Protein AF-A0A961JR76-F1 (afdb_monomer_lite)

Radius of gyration: 22.98 Å; chains: 1; bounding box: 33×47×97 Å

Structure (mmCIF, N/CA/C/O backbone):
data_AF-A0A961JR76-F1
#
_entry.id   AF-A0A961JR76-F1
#
loop_
_atom_site.group_PDB
_atom_site.id
_atom_site.type_symbol
_atom_site.label_atom_id
_atom_site.label_alt_id
_atom_site.label_comp_id
_atom_site.label_asym_id
_atom_site.label_entity_id
_atom_site.label_seq_id
_atom_site.pdbx_PDB_ins_code
_atom_site.Cartn_x
_atom_site.Cartn_y
_atom_site.Cartn_z
_atom_site.occupancy
_atom_site.B_iso_or_equiv
_atom_site.auth_seq_id
_atom_site.auth_comp_id
_atom_site.auth_asym_id
_atom_site.auth_atom_id
_atom_site.pdbx_PDB_model_num
ATOM 1 N N . MET A 1 1 ? -4.755 -27.475 1.177 1.00 35.34 1 MET A N 1
ATOM 2 C CA . MET A 1 1 ? -4.898 -26.817 -0.139 1.00 35.34 1 MET A CA 1
ATOM 3 C C . MET A 1 1 ? -3.750 -25.832 -0.256 1.00 35.34 1 MET A C 1
ATOM 5 O O . MET A 1 1 ? -3.715 -24.901 0.533 1.00 35.34 1 MET A O 1
ATOM 9 N N . ARG A 1 2 ? -2.752 -26.101 -1.106 1.00 37.66 2 ARG A N 1
ATOM 10 C CA . ARG A 1 2 ? -1.705 -25.114 -1.412 1.00 37.66 2 ARG A CA 1
ATOM 11 C C . ARG A 1 2 ? -2.306 -24.143 -2.417 1.00 37.66 2 ARG A C 1
ATOM 13 O O . ARG A 1 2 ? -2.693 -24.580 -3.498 1.00 37.66 2 ARG A O 1
ATOM 20 N N . ASP A 1 3 ? -2.444 -22.884 -2.028 1.00 44.59 3 ASP A N 1
ATOM 21 C CA . ASP A 1 3 ? -2.838 -21.823 -2.944 1.00 44.59 3 ASP A CA 1
ATOM 22 C C . ASP A 1 3 ? -1.682 -21.603 -3.928 1.00 44.59 3 ASP A C 1
ATOM 24 O O . ASP A 1 3 ? -0.657 -21.011 -3.598 1.00 44.59 3 ASP A O 1
ATOM 28 N N . THR A 1 4 ? -1.802 -22.187 -5.120 1.00 48.06 4 THR A N 1
ATOM 29 C CA . THR A 1 4 ? -0.749 -22.197 -6.152 1.00 48.06 4 THR A CA 1
ATOM 30 C C . THR A 1 4 ? -0.455 -20.789 -6.688 1.00 48.06 4 THR A C 1
ATOM 32 O O . THR A 1 4 ? 0.519 -20.597 -7.412 1.00 48.06 4 THR A O 1
ATOM 35 N N . SER A 1 5 ? -1.269 -19.788 -6.329 1.00 53.59 5 SER A N 1
ATOM 36 C CA . SER A 1 5 ? -1.023 -18.390 -6.677 1.00 53.59 5 SER A CA 1
ATOM 37 C C . SER A 1 5 ? 0.105 -17.766 -5.850 1.00 53.59 5 SER A C 1
ATOM 39 O O . SER A 1 5 ? 0.696 -16.788 -6.300 1.00 53.59 5 SER A O 1
ATOM 41 N N . LEU A 1 6 ? 0.430 -18.322 -4.675 1.00 56.50 6 LEU A N 1
ATOM 42 C CA . LEU A 1 6 ? 1.489 -17.811 -3.795 1.00 56.50 6 LEU A CA 1
ATOM 43 C C . LEU A 1 6 ? 2.887 -18.341 -4.148 1.00 56.50 6 LEU A C 1
ATOM 45 O O . LEU A 1 6 ? 3.869 -17.673 -3.847 1.00 56.50 6 LEU A O 1
ATOM 49 N N . ASP A 1 7 ? 2.989 -19.486 -4.835 1.00 57.91 7 ASP A N 1
ATOM 50 C CA . ASP A 1 7 ? 4.273 -20.079 -5.259 1.00 57.91 7 ASP A CA 1
ATOM 51 C C . ASP A 1 7 ? 4.990 -19.257 -6.356 1.00 57.91 7 ASP A C 1
ATOM 53 O O . ASP A 1 7 ? 6.150 -19.516 -6.670 1.00 57.91 7 ASP A O 1
ATOM 57 N N . ARG A 1 8 ? 4.308 -18.274 -6.962 1.00 74.12 8 ARG A N 1
ATOM 58 C CA . ARG A 1 8 ? 4.873 -17.375 -7.985 1.00 74.12 8 ARG A CA 1
ATOM 59 C C . ARG A 1 8 ? 5.488 -16.093 -7.434 1.00 74.12 8 ARG A C 1
ATOM 61 O O . ARG A 1 8 ? 6.192 -15.419 -8.179 1.00 74.12 8 ARG A O 1
ATOM 68 N N . LEU A 1 9 ? 5.202 -15.752 -6.182 1.00 83.25 9 LEU A N 1
ATOM 69 C CA . LEU A 1 9 ? 5.715 -14.533 -5.570 1.00 83.25 9 LEU A CA 1
ATOM 70 C C . LEU A 1 9 ? 7.202 -14.695 -5.259 1.00 83.25 9 LEU A C 1
ATOM 72 O O . LEU A 1 9 ? 7.618 -15.728 -4.733 1.00 83.25 9 LEU A O 1
ATOM 76 N N . SER A 1 10 ? 7.986 -13.656 -5.540 1.00 86.31 10 SER A N 1
ATOM 77 C CA . SER A 1 10 ? 9.411 -13.615 -5.201 1.00 86.31 10 SER A CA 1
ATOM 78 C C . SER A 1 10 ? 9.662 -13.790 -3.697 1.00 86.31 10 SER A C 1
ATOM 80 O O . SER A 1 10 ? 10.632 -14.445 -3.318 1.00 86.31 10 SER A O 1
ATOM 82 N N . ASP A 1 11 ? 8.785 -13.253 -2.838 1.00 87.94 11 ASP A N 1
ATOM 83 C CA . ASP A 1 11 ? 8.819 -13.474 -1.387 1.00 87.94 11 ASP A CA 1
ATOM 84 C C . ASP A 1 11 ? 7.410 -13.730 -0.802 1.00 87.94 11 ASP A C 1
ATOM 86 O O . ASP A 1 11 ? 6.690 -12.803 -0.407 1.00 87.94 11 ASP A O 1
ATOM 90 N N . PRO A 1 12 ? 6.995 -15.005 -0.695 1.00 86.94 12 PRO A N 1
ATOM 91 C CA . PRO A 1 12 ? 5.692 -15.364 -0.140 1.00 86.94 12 PRO A CA 1
ATOM 92 C C . PRO A 1 12 ? 5.537 -15.032 1.355 1.00 86.94 12 PRO A C 1
ATOM 94 O O . PRO A 1 12 ? 4.413 -14.821 1.819 1.00 86.94 12 PRO A O 1
ATOM 97 N N . PHE A 1 13 ? 6.631 -14.978 2.125 1.00 87.69 13 PHE A N 1
ATOM 98 C CA . PHE A 1 13 ? 6.584 -14.683 3.563 1.00 87.69 13 PHE A CA 1
ATOM 99 C C . PHE A 1 13 ? 6.353 -13.195 3.814 1.00 87.69 13 PHE A C 1
ATOM 101 O O . PHE A 1 13 ? 5.533 -12.834 4.664 1.00 87.69 13 PHE A O 1
ATOM 108 N N . LEU A 1 14 ? 7.017 -12.335 3.040 1.00 88.38 14 LEU A N 1
ATOM 109 C CA . LEU A 1 14 ? 6.753 -10.898 3.026 1.00 88.38 14 LEU A CA 1
ATOM 110 C C . LEU A 1 14 ? 5.291 -10.617 2.665 1.00 88.38 14 LEU A C 1
ATOM 112 O O . LEU A 1 14 ? 4.622 -9.841 3.350 1.00 88.38 14 LEU A O 1
ATOM 116 N N . TRP A 1 15 ? 4.762 -11.286 1.638 1.00 90.31 15 TRP A N 1
ATOM 117 C CA . TRP A 1 15 ? 3.357 -11.139 1.264 1.00 90.31 15 TRP A CA 1
ATOM 118 C C . TRP A 1 15 ? 2.398 -11.575 2.378 1.00 90.31 15 TRP A C 1
ATOM 120 O O . TRP A 1 15 ? 1.466 -10.840 2.705 1.00 90.31 15 TRP A O 1
ATOM 130 N N . ALA A 1 16 ? 2.645 -12.726 3.011 1.00 87.94 16 ALA A N 1
ATOM 131 C CA . ALA A 1 16 ? 1.823 -13.213 4.119 1.00 87.94 16 ALA A CA 1
ATOM 132 C C . ALA A 1 16 ? 1.810 -12.238 5.309 1.00 87.94 16 ALA A C 1
ATOM 134 O O . ALA A 1 16 ? 0.755 -11.990 5.894 1.00 87.94 16 ALA A O 1
ATOM 135 N N . ARG A 1 17 ? 2.957 -11.632 5.635 1.00 89.19 17 ARG A N 1
ATOM 136 C CA . ARG A 1 17 ? 3.054 -10.590 6.668 1.00 89.19 17 ARG A CA 1
ATOM 137 C C . ARG A 1 17 ? 2.243 -9.355 6.318 1.00 89.19 17 ARG A C 1
ATOM 139 O O . ARG A 1 17 ? 1.501 -8.875 7.164 1.00 89.19 17 ARG A O 1
ATOM 146 N N . ILE A 1 18 ? 2.358 -8.857 5.087 1.00 89.19 18 ILE A N 1
ATOM 147 C CA . ILE A 1 18 ? 1.608 -7.679 4.629 1.00 89.19 18 ILE A CA 1
ATOM 148 C C . ILE A 1 18 ? 0.099 -7.952 4.644 1.00 89.19 18 ILE A C 1
ATOM 150 O O . ILE A 1 18 ? -0.677 -7.073 5.009 1.00 89.19 18 ILE A O 1
ATOM 154 N N . GLN A 1 19 ? -0.327 -9.167 4.291 1.00 88.44 19 GLN A N 1
ATOM 155 C CA . GLN A 1 19 ? -1.734 -9.569 4.358 1.00 88.44 19 GLN A CA 1
ATOM 156 C C . GLN A 1 19 ? -2.262 -9.663 5.792 1.00 88.44 19 GLN A C 1
ATOM 158 O O . GLN A 1 19 ? -3.398 -9.271 6.044 1.00 88.44 19 GLN A O 1
ATOM 163 N N . GLY A 1 20 ? -1.448 -10.164 6.723 1.00 85.50 20 GLY A N 1
ATOM 164 C CA . GLY A 1 20 ? -1.793 -10.243 8.145 1.00 85.50 20 GLY A CA 1
ATOM 165 C C . GLY A 1 20 ? -1.579 -8.942 8.921 1.00 85.50 20 GLY A C 1
ATOM 166 O O . GLY A 1 20 ? -1.930 -8.875 10.098 1.00 85.50 20 GLY A O 1
ATOM 167 N N . ALA A 1 21 ? -0.987 -7.922 8.299 1.00 86.19 21 ALA A N 1
ATOM 168 C CA . ALA A 1 21 ? -0.683 -6.671 8.963 1.00 86.19 21 ALA A CA 1
ATOM 169 C C . ALA A 1 21 ? -1.958 -5.880 9.249 1.00 86.19 21 ALA A C 1
ATOM 171 O O . ALA A 1 21 ? -2.788 -5.639 8.368 1.00 86.19 21 ALA A O 1
ATOM 172 N N . MET A 1 22 ? -2.078 -5.429 10.495 1.00 82.75 22 MET A N 1
ATOM 173 C CA . MET A 1 22 ? -3.162 -4.550 10.895 1.00 82.75 22 MET A CA 1
ATOM 174 C C . MET A 1 22 ? -2.904 -3.155 10.327 1.00 82.75 22 MET A C 1
ATOM 176 O O . MET A 1 22 ? -1.935 -2.493 10.695 1.00 82.75 22 MET A O 1
ATOM 180 N N . LEU A 1 23 ? -3.764 -2.733 9.402 1.00 87.00 23 LEU A N 1
ATOM 181 C CA . LEU A 1 23 ? -3.790 -1.357 8.921 1.00 87.00 23 LEU A CA 1
ATOM 182 C C . LEU A 1 23 ? -4.505 -0.456 9.941 1.00 87.00 23 LEU A C 1
ATOM 184 O O . LEU A 1 23 ? -5.279 -0.968 10.757 1.00 87.00 23 LEU A O 1
ATOM 188 N N . PRO A 1 24 ? -4.259 0.866 9.914 1.00 86.00 24 PRO A N 1
ATOM 189 C CA . PRO A 1 24 ? -4.820 1.782 10.897 1.00 86.00 24 PRO A CA 1
ATOM 190 C C . PRO A 1 24 ? -6.346 1.703 10.985 1.00 86.00 24 PRO A C 1
ATOM 192 O O . PRO A 1 24 ? -7.052 1.741 9.976 1.00 86.00 24 PRO A O 1
ATOM 195 N N . ILE A 1 25 ? -6.847 1.636 12.214 1.00 86.75 25 ILE A N 1
ATOM 196 C CA . ILE A 1 25 ? -8.267 1.743 12.554 1.00 86.75 25 ILE A CA 1
ATOM 197 C C . ILE A 1 25 ? -8.456 3.123 13.179 1.00 86.75 25 ILE A C 1
ATOM 199 O O . ILE A 1 25 ? -7.633 3.539 13.995 1.00 86.75 25 ILE A O 1
ATOM 203 N N . ASP A 1 26 ? -9.504 3.843 12.788 1.00 85.38 26 ASP A N 1
ATOM 204 C CA . ASP A 1 26 ? -9.767 5.159 13.367 1.00 85.38 26 ASP A CA 1
ATOM 205 C C . ASP A 1 26 ? -10.372 5.069 14.775 1.00 85.38 26 ASP A C 1
ATOM 207 O O . ASP A 1 26 ? -10.766 4.004 15.254 1.00 85.38 26 ASP A O 1
ATOM 211 N N . GLU A 1 27 ? -10.501 6.218 15.437 1.00 80.19 27 GLU A N 1
ATOM 212 C CA . GLU A 1 27 ? -11.071 6.316 16.788 1.00 80.19 27 GLU A CA 1
ATOM 213 C C . GLU A 1 27 ? -12.523 5.809 16.876 1.00 80.19 27 GLU A C 1
ATOM 215 O O . GLU A 1 27 ? -13.004 5.466 17.954 1.00 80.19 27 GLU A O 1
ATOM 220 N N . SER A 1 28 ? -13.227 5.740 15.742 1.00 84.06 28 SER A N 1
ATOM 221 C CA . SER A 1 28 ? -14.598 5.230 15.635 1.00 84.06 28 SER A CA 1
ATOM 222 C C . SER A 1 28 ? -14.660 3.726 15.332 1.00 84.06 28 SER A C 1
ATOM 224 O O . SER A 1 28 ? -15.754 3.180 15.179 1.00 84.06 28 SER A O 1
ATOM 226 N N . GLY A 1 29 ? -13.517 3.041 15.223 1.00 86.38 29 GLY A N 1
ATOM 227 C CA . GLY A 1 29 ? -13.440 1.617 14.902 1.00 86.38 29 GLY A CA 1
ATOM 228 C C . GLY A 1 29 ? -13.628 1.290 13.416 1.00 86.38 29 GLY A C 1
ATOM 229 O O . GLY A 1 29 ? -13.870 0.131 13.073 1.00 86.38 29 GLY A O 1
ATOM 230 N N . ARG A 1 30 ? -13.559 2.275 12.512 1.00 86.75 30 ARG A N 1
ATOM 231 C CA . ARG A 1 30 ? -13.705 2.053 11.066 1.00 86.75 30 ARG A CA 1
ATOM 232 C C . ARG A 1 30 ? -12.436 1.433 10.490 1.00 86.75 30 ARG A C 1
ATOM 234 O O . ARG A 1 30 ? -11.327 1.881 10.774 1.00 86.75 30 ARG A O 1
ATOM 241 N N . SER A 1 31 ? -12.610 0.435 9.624 1.00 90.81 31 SER A N 1
ATOM 242 C CA . SER A 1 31 ? -11.508 -0.187 8.886 1.00 90.81 31 SER A CA 1
ATOM 243 C C . SER A 1 31 ? -10.781 0.816 7.991 1.00 90.81 31 SER A C 1
ATOM 245 O O . SER A 1 31 ? -11.335 1.855 7.615 1.00 90.81 31 SER A O 1
ATOM 247 N N . PHE A 1 32 ? -9.548 0.479 7.616 1.00 90.38 32 PHE A N 1
ATOM 248 C CA . PHE A 1 32 ? -8.745 1.304 6.724 1.00 90.38 32 PHE A CA 1
ATOM 249 C C . PHE A 1 32 ? -9.428 1.513 5.363 1.00 90.38 32 PHE A C 1
ATOM 251 O O . PHE A 1 32 ? -9.561 2.657 4.943 1.00 90.38 32 PHE A O 1
ATOM 258 N N . ALA A 1 33 ? -9.980 0.468 4.728 1.00 91.06 33 ALA A N 1
ATOM 259 C CA . ALA A 1 33 ? -10.809 0.600 3.523 1.00 91.06 33 ALA A CA 1
ATOM 260 C C . ALA A 1 33 ? -11.937 1.628 3.685 1.00 91.06 33 ALA A C 1
ATOM 262 O O . ALA A 1 33 ? -12.128 2.487 2.828 1.00 91.06 33 ALA A O 1
ATOM 263 N N . ARG A 1 34 ? -12.666 1.607 4.806 1.00 90.50 34 ARG A N 1
ATOM 264 C CA . ARG A 1 34 ? -13.753 2.566 5.024 1.00 90.50 34 ARG A CA 1
ATOM 265 C C . ARG A 1 34 ? -13.235 3.995 5.179 1.00 90.50 34 ARG A C 1
ATOM 267 O O . ARG A 1 34 ? -13.861 4.918 4.668 1.00 90.50 34 ARG A O 1
ATOM 274 N N . GLN A 1 35 ? -12.103 4.180 5.853 1.00 92.38 35 GLN A N 1
ATOM 275 C CA . GLN A 1 35 ? -11.441 5.484 5.931 1.00 92.38 35 GLN A CA 1
ATOM 276 C C . GLN A 1 35 ? -10.981 5.956 4.542 1.00 92.38 35 GLN A C 1
ATOM 278 O O . GLN A 1 35 ? -11.199 7.112 4.187 1.00 92.38 35 GLN A O 1
ATOM 283 N N . LEU A 1 36 ? -10.422 5.059 3.720 1.00 92.06 36 LEU A N 1
ATOM 284 C CA . LEU A 1 36 ? -10.026 5.369 2.346 1.00 92.06 36 LEU A CA 1
ATOM 285 C C . LEU A 1 36 ? -11.213 5.787 1.482 1.00 92.06 36 LEU A C 1
ATOM 287 O O . LEU A 1 36 ? -11.071 6.729 0.708 1.00 92.06 36 LEU A O 1
ATOM 291 N N . GLY A 1 37 ? -12.372 5.139 1.616 1.00 90.38 37 GLY A N 1
ATOM 292 C CA . GLY A 1 37 ? -13.587 5.524 0.891 1.00 90.38 37 GLY A CA 1
ATOM 293 C C . GLY A 1 37 ? -13.981 6.981 1.148 1.00 90.38 37 GLY A C 1
ATOM 294 O O . GLY A 1 37 ? -14.244 7.720 0.207 1.00 90.38 37 GLY A O 1
ATOM 295 N N . GLU A 1 38 ? -13.908 7.433 2.402 1.00 89.50 38 GLU A N 1
ATOM 296 C CA . GLU A 1 38 ? -14.193 8.828 2.777 1.00 89.50 38 GLU A CA 1
ATOM 297 C C . GLU A 1 38 ? -13.148 9.807 2.222 1.00 89.50 38 GLU A C 1
ATOM 299 O O . GLU A 1 38 ? -13.494 10.872 1.716 1.00 89.50 38 GLU A O 1
ATOM 304 N N . VAL A 1 39 ? -11.862 9.446 2.292 1.00 88.31 39 VAL A N 1
ATOM 305 C CA . VAL A 1 39 ? -10.755 10.307 1.834 1.00 88.31 39 VAL A CA 1
ATOM 306 C C . VAL A 1 39 ? -10.729 10.436 0.310 1.00 88.31 39 VAL A C 1
ATOM 308 O O . VAL A 1 39 ? -10.434 11.505 -0.217 1.00 88.31 39 VAL A O 1
ATOM 311 N N . THR A 1 40 ? -11.030 9.351 -0.399 1.00 87.56 40 THR A N 1
ATOM 312 C CA . THR A 1 40 ? -10.941 9.276 -1.865 1.00 87.56 40 THR A CA 1
ATOM 313 C C . THR A 1 40 ? -12.275 9.544 -2.566 1.00 87.56 40 THR A C 1
ATOM 315 O O . THR A 1 40 ? -12.290 9.777 -3.775 1.00 87.56 40 THR A O 1
ATOM 318 N N . GLY A 1 41 ? -13.393 9.510 -1.834 1.00 89.50 41 GLY A N 1
ATOM 319 C CA . GLY A 1 41 ? -14.747 9.576 -2.388 1.00 89.50 41 GLY A CA 1
ATOM 320 C C . GLY A 1 41 ? -15.193 8.298 -3.110 1.00 89.50 41 GLY A C 1
ATOM 321 O O . GLY A 1 41 ? -16.151 8.343 -3.882 1.00 89.50 41 GLY A O 1
ATOM 322 N N . LEU A 1 42 ? -14.492 7.177 -2.910 1.00 90.69 42 LEU A N 1
ATOM 323 C CA . LEU A 1 42 ? -14.813 5.891 -3.530 1.00 90.69 42 LEU A CA 1
ATOM 324 C C . LEU A 1 42 ? -15.985 5.189 -2.834 1.00 90.69 42 LEU A C 1
ATOM 326 O O . LEU A 1 42 ? -16.205 5.334 -1.629 1.00 90.69 42 LEU A O 1
ATOM 330 N N . ALA A 1 43 ? -16.710 4.373 -3.602 1.00 92.31 43 ALA A N 1
ATOM 331 C CA . ALA A 1 43 ? -17.708 3.468 -3.049 1.00 92.31 43 ALA A CA 1
ATOM 332 C C . ALA A 1 43 ? -17.044 2.426 -2.123 1.00 92.31 43 ALA A C 1
ATOM 334 O O . ALA A 1 43 ? -15.865 2.116 -2.306 1.00 92.31 43 ALA A O 1
ATOM 335 N N . PRO A 1 44 ? -17.778 1.844 -1.155 1.00 89.94 44 PRO A N 1
ATOM 336 C CA . PRO A 1 44 ? -17.212 0.877 -0.212 1.00 89.94 44 PRO A CA 1
ATOM 337 C C . PRO A 1 44 ? -16.471 -0.290 -0.883 1.00 89.94 44 PRO A C 1
ATOM 339 O O . PRO A 1 44 ? -15.342 -0.584 -0.501 1.00 89.94 44 PRO A O 1
ATOM 342 N N . ASP A 1 45 ? -17.051 -0.881 -1.932 1.00 91.69 45 ASP A N 1
ATOM 343 C CA . ASP A 1 45 ? -16.443 -2.003 -2.666 1.00 91.69 45 ASP A CA 1
ATOM 344 C C . ASP A 1 45 ? -15.133 -1.598 -3.377 1.00 91.69 45 ASP A C 1
ATOM 346 O O . ASP A 1 45 ? -14.139 -2.333 -3.386 1.00 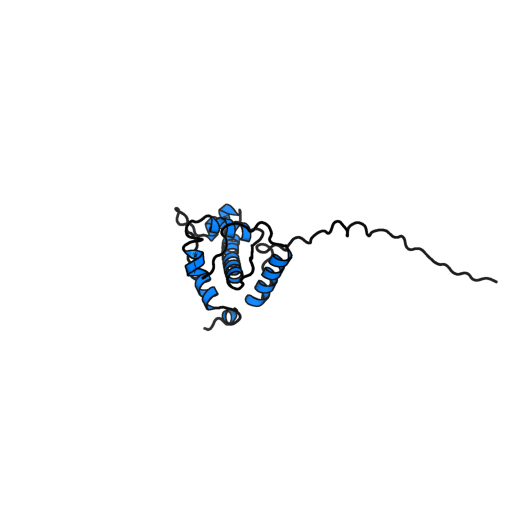91.69 45 ASP A O 1
ATOM 350 N N . ASP A 1 46 ? -15.100 -0.387 -3.942 1.00 91.62 46 ASP A N 1
ATOM 351 C CA . ASP A 1 46 ? -13.905 0.166 -4.584 1.00 91.62 46 ASP A CA 1
ATOM 352 C C . ASP A 1 46 ? -12.822 0.500 -3.555 1.00 91.62 46 ASP A C 1
ATOM 354 O O . ASP A 1 46 ? -11.633 0.367 -3.840 1.00 91.62 46 ASP A O 1
ATOM 358 N N . ALA A 1 47 ? -13.213 0.907 -2.348 1.00 92.31 47 ALA A N 1
ATOM 359 C CA . ALA A 1 47 ? -12.288 1.210 -1.267 1.00 92.31 47 ALA A CA 1
ATOM 360 C C . ALA A 1 47 ? -11.653 -0.060 -0.670 1.00 92.31 47 ALA A C 1
ATOM 362 O O . ALA A 1 47 ? -10.458 -0.064 -0.369 1.00 92.31 47 ALA A O 1
ATOM 363 N N . GLU A 1 48 ? -12.405 -1.160 -0.570 1.00 91.75 48 GLU A N 1
ATOM 364 C CA . GLU A 1 48 ? -11.857 -2.484 -0.231 1.00 91.75 48 GLU A CA 1
ATOM 365 C C . GLU A 1 48 ? -10.877 -2.973 -1.3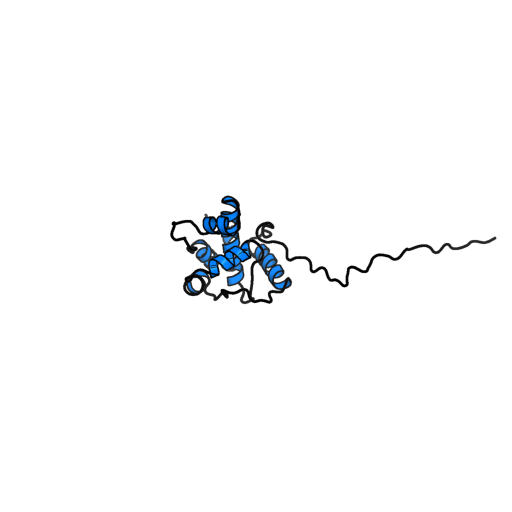03 1.00 91.75 48 GLU A C 1
ATOM 367 O O . GLU A 1 48 ? -9.781 -3.455 -0.997 1.00 91.75 48 GLU A O 1
ATOM 372 N N . THR A 1 49 ? -11.230 -2.778 -2.574 1.00 92.50 49 THR A N 1
ATOM 373 C CA . THR A 1 49 ? -10.339 -3.103 -3.692 1.00 92.50 49 THR A CA 1
ATOM 374 C C . THR A 1 49 ? -9.078 -2.237 -3.661 1.00 92.50 49 THR A C 1
ATOM 376 O 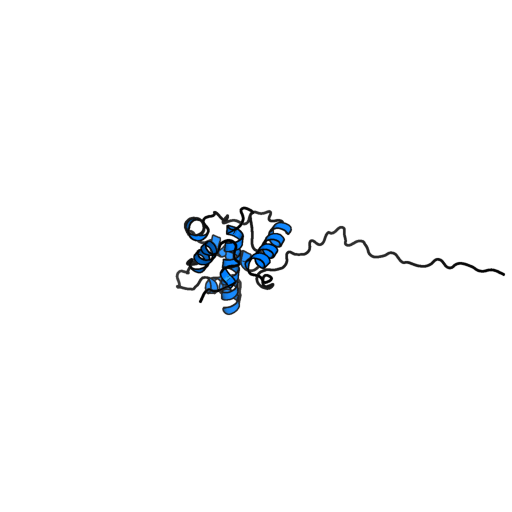O . THR A 1 49 ? -7.972 -2.749 -3.845 1.00 92.50 49 THR A O 1
ATOM 379 N N . LEU A 1 50 ? -9.207 -0.943 -3.354 1.00 92.31 50 LEU A N 1
ATOM 380 C CA . LEU A 1 50 ? -8.076 -0.035 -3.188 1.00 92.31 50 LEU A CA 1
ATOM 381 C C . LEU A 1 50 ? -7.160 -0.470 -2.038 1.00 92.31 50 LEU A C 1
ATOM 383 O O . LEU A 1 50 ? -5.942 -0.436 -2.205 1.00 92.31 50 LEU A O 1
ATOM 387 N N . GLU A 1 51 ? -7.702 -0.913 -0.901 1.00 92.88 51 GLU A N 1
ATOM 388 C CA . GLU A 1 51 ? -6.899 -1.467 0.199 1.00 92.88 51 GLU A CA 1
ATOM 389 C C . GLU A 1 51 ? -6.104 -2.702 -0.261 1.00 92.88 51 GLU A C 1
ATOM 391 O O . GLU A 1 51 ? -4.901 -2.815 0.006 1.00 92.88 51 GLU A O 1
ATOM 396 N N . ALA A 1 52 ? -6.741 -3.610 -1.003 1.00 91.94 52 ALA A N 1
ATOM 397 C CA . ALA A 1 52 ? -6.078 -4.796 -1.538 1.00 91.94 52 ALA A CA 1
ATOM 398 C C . ALA A 1 52 ? -4.965 -4.440 -2.543 1.00 91.94 52 ALA A C 1
ATOM 400 O O . ALA A 1 52 ? -3.870 -5.012 -2.497 1.00 91.94 52 ALA A O 1
ATOM 401 N N . GLU A 1 53 ? -5.198 -3.480 -3.440 1.00 92.62 53 GLU A N 1
ATOM 402 C CA . GLU A 1 53 ? -4.172 -2.966 -4.358 1.00 92.62 53 GLU A CA 1
ATOM 403 C C . GLU A 1 53 ? -3.053 -2.221 -3.620 1.00 92.62 53 GLU A C 1
ATOM 405 O O . GLU A 1 53 ? -1.880 -2.338 -3.983 1.00 92.62 53 GLU A O 1
ATOM 410 N N . TYR A 1 54 ? -3.380 -1.517 -2.539 1.00 92.69 54 TYR A N 1
ATOM 411 C CA . TYR A 1 54 ? -2.404 -0.834 -1.699 1.00 92.69 54 TYR A CA 1
ATOM 412 C C . TYR A 1 54 ? -1.450 -1.822 -1.019 1.00 92.69 54 TYR A C 1
ATOM 414 O O . TYR A 1 54 ? -0.234 -1.622 -1.049 1.00 92.69 54 TYR A O 1
ATOM 422 N N . ARG A 1 55 ? -1.954 -2.954 -0.514 1.00 91.75 55 ARG A N 1
ATOM 423 C CA . ARG A 1 55 ? -1.099 -4.045 -0.013 1.00 91.75 55 ARG A CA 1
ATOM 424 C C . ARG A 1 55 ? -0.161 -4.591 -1.092 1.00 91.75 55 ARG A C 1
ATOM 426 O O . ARG A 1 55 ? 1.015 -4.824 -0.813 1.00 91.75 55 ARG A O 1
ATOM 433 N N . ARG A 1 56 ? -0.637 -4.750 -2.334 1.00 91.62 56 ARG A N 1
ATOM 434 C CA . ARG A 1 56 ? 0.218 -5.162 -3.469 1.00 91.62 56 ARG A CA 1
ATOM 435 C C . ARG A 1 56 ? 1.305 -4.134 -3.765 1.00 91.62 56 ARG A C 1
ATOM 437 O O . ARG A 1 56 ? 2.450 -4.511 -4.006 1.00 91.62 56 ARG A O 1
ATOM 444 N N . PHE A 1 57 ? 0.982 -2.843 -3.696 1.00 90.31 57 PHE A N 1
ATOM 445 C CA . PHE A 1 57 ? 1.979 -1.782 -3.824 1.00 90.31 57 PHE A CA 1
ATOM 446 C C . PHE A 1 57 ? 3.050 -1.862 -2.724 1.00 90.31 57 PHE A C 1
ATOM 448 O O . PHE A 1 57 ? 4.238 -1.786 -3.037 1.00 90.31 57 PHE A O 1
ATOM 455 N N . LEU A 1 58 ? 2.655 -2.061 -1.462 1.00 89.44 58 LEU A N 1
ATOM 456 C CA . LEU A 1 58 ? 3.590 -2.203 -0.339 1.00 89.44 58 LEU A CA 1
ATOM 457 C C . LEU A 1 58 ? 4.553 -3.380 -0.534 1.00 89.44 58 LEU A C 1
ATOM 459 O O . LEU A 1 58 ? 5.751 -3.235 -0.299 1.00 89.44 58 LEU A O 1
ATOM 463 N N . TYR A 1 59 ? 4.046 -4.509 -1.031 1.00 90.50 59 TYR A N 1
ATOM 464 C CA . TYR A 1 59 ? 4.864 -5.671 -1.377 1.00 90.50 59 TYR A CA 1
ATOM 465 C C . TYR A 1 59 ? 5.905 -5.335 -2.452 1.00 90.50 59 TYR A C 1
ATOM 467 O O . TYR A 1 59 ? 7.100 -5.532 -2.241 1.00 90.50 59 TYR A O 1
ATOM 475 N N . LEU A 1 60 ? 5.480 -4.725 -3.561 1.00 88.19 60 LEU A N 1
ATOM 476 C CA . LEU A 1 60 ? 6.385 -4.308 -4.640 1.00 88.19 60 LEU A CA 1
ATOM 477 C C . LEU A 1 60 ? 7.437 -3.294 -4.164 1.00 88.19 60 LEU A C 1
ATOM 479 O O . LEU A 1 60 ? 8.600 -3.363 -4.563 1.00 88.19 60 LEU A O 1
ATOM 483 N N . ALA A 1 61 ? 7.051 -2.350 -3.305 1.00 86.19 61 ALA A N 1
ATOM 484 C CA . ALA A 1 61 ? 7.963 -1.366 -2.727 1.00 86.19 61 ALA A CA 1
ATOM 485 C C . ALA A 1 61 ? 8.980 -1.991 -1.757 1.00 86.19 61 ALA A C 1
ATOM 487 O O . ALA A 1 61 ? 10.124 -1.537 -1.696 1.00 86.19 61 ALA A O 1
ATOM 488 N N . ALA A 1 62 ? 8.598 -3.044 -1.035 1.00 86.31 62 ALA A N 1
ATOM 489 C CA . ALA A 1 62 ? 9.501 -3.777 -0.156 1.00 86.31 62 ALA A CA 1
ATOM 490 C C . ALA A 1 62 ? 10.446 -4.719 -0.928 1.00 86.31 62 ALA A C 1
ATOM 492 O O . ALA A 1 62 ? 11.611 -4.837 -0.552 1.00 86.31 62 ALA A O 1
ATOM 493 N N . LEU A 1 63 ? 10.006 -5.295 -2.052 1.00 84.75 63 LEU A N 1
ATOM 494 C CA . LEU A 1 63 ? 10.802 -6.219 -2.872 1.00 84.75 63 LEU A CA 1
ATOM 495 C C . LEU A 1 63 ? 12.083 -5.616 -3.468 1.00 84.75 63 LEU A C 1
ATOM 497 O O . LEU A 1 63 ? 13.031 -6.342 -3.757 1.00 84.75 63 LEU A O 1
ATOM 501 N N . THR A 1 64 ? 12.128 -4.308 -3.733 1.00 76.81 64 THR A N 1
ATOM 502 C CA . THR A 1 64 ? 13.251 -3.696 -4.465 1.00 76.81 64 THR A CA 1
ATOM 503 C C . THR A 1 64 ? 13.803 -2.477 -3.736 1.00 76.81 64 THR A C 1
ATOM 505 O O . THR A 1 64 ? 13.039 -1.663 -3.222 1.00 76.81 64 THR A O 1
ATOM 508 N N . PRO A 1 65 ? 15.133 -2.267 -3.726 1.00 68.94 65 PRO A N 1
ATOM 509 C CA . PRO A 1 65 ? 15.732 -1.078 -3.125 1.00 68.94 65 PRO A CA 1
ATOM 510 C C . PRO A 1 65 ? 15.447 0.230 -3.869 1.00 68.94 65 PRO A C 1
ATOM 512 O O . PRO A 1 65 ? 15.700 1.297 -3.318 1.00 68.94 65 PRO A O 1
ATOM 515 N N . ALA A 1 66 ? 14.924 0.163 -5.093 1.00 72.38 66 ALA A N 1
ATOM 516 C CA . ALA A 1 66 ? 14.569 1.334 -5.877 1.00 72.38 66 ALA A CA 1
ATOM 517 C C . ALA A 1 66 ? 13.367 2.072 -5.254 1.00 72.38 66 ALA A C 1
ATOM 519 O O . ALA A 1 66 ? 12.380 1.425 -4.897 1.00 72.38 66 ALA A O 1
ATOM 520 N N . PRO A 1 67 ? 13.404 3.414 -5.149 1.00 68.38 67 PRO A N 1
ATOM 521 C CA . PRO A 1 67 ? 12.278 4.178 -4.629 1.00 68.38 67 PRO A CA 1
ATOM 522 C C . PRO A 1 67 ? 11.072 4.035 -5.563 1.00 68.38 67 PRO A C 1
ATOM 524 O O . PRO A 1 67 ? 11.135 4.414 -6.734 1.00 68.38 67 PRO A O 1
ATOM 527 N N . ARG A 1 68 ? 9.963 3.516 -5.033 1.00 78.75 68 ARG A N 1
ATOM 528 C CA . ARG A 1 68 ? 8.673 3.431 -5.728 1.00 78.75 68 ARG A CA 1
ATOM 529 C C . ARG A 1 68 ? 7.694 4.414 -5.101 1.00 78.75 68 ARG A C 1
ATOM 531 O O . ARG A 1 68 ? 7.670 4.563 -3.883 1.00 78.75 68 ARG A O 1
ATOM 538 N N . GLN A 1 69 ? 6.873 5.067 -5.919 1.00 76.38 69 GLN A N 1
ATOM 539 C CA . GLN A 1 69 ? 5.707 5.807 -5.434 1.00 76.38 69 GLN A CA 1
ATOM 540 C C . GLN A 1 69 ? 4.483 5.418 -6.232 1.00 76.38 69 GLN A C 1
ATOM 542 O O . GLN A 1 69 ? 4.589 5.239 -7.449 1.00 76.38 69 GLN A O 1
ATOM 547 N N . PRO A 1 70 ? 3.322 5.360 -5.574 1.00 83.81 70 PRO A N 1
ATOM 548 C CA . PRO A 1 70 ? 2.081 5.156 -6.278 1.00 83.81 70 PRO A CA 1
ATOM 549 C C . PRO A 1 70 ? 1.622 6.448 -6.975 1.00 83.81 70 PRO A C 1
ATOM 551 O O . PRO A 1 70 ? 2.154 7.541 -6.754 1.00 83.81 70 PRO A O 1
ATOM 554 N N . LEU A 1 71 ? 0.612 6.319 -7.831 1.00 84.38 71 LEU A N 1
ATOM 555 C CA . LEU A 1 71 ? -0.110 7.424 -8.469 1.00 84.38 71 LEU A CA 1
ATOM 556 C C . LEU A 1 71 ? -1.615 7.250 -8.232 1.00 84.38 71 LEU A C 1
ATOM 558 O O . LEU A 1 71 ? -2.056 6.177 -7.823 1.00 84.38 71 LEU A O 1
ATOM 562 N N . GLY A 1 72 ? -2.392 8.304 -8.493 1.00 85.62 72 GLY A N 1
ATOM 563 C CA . GLY A 1 72 ? -3.853 8.251 -8.416 1.00 85.62 72 GLY A CA 1
ATOM 564 C C . GLY A 1 72 ? -4.371 7.864 -7.021 1.00 85.62 72 GLY A C 1
ATOM 565 O O . GLY A 1 72 ? -3.826 8.343 -6.023 1.00 85.62 72 GLY A O 1
ATOM 566 N N . PRO A 1 73 ? -5.392 6.993 -6.927 1.00 87.56 73 PRO A N 1
ATOM 567 C CA . PRO A 1 73 ? -5.963 6.568 -5.646 1.00 87.56 73 PRO A CA 1
ATOM 568 C C . PRO A 1 73 ? -4.952 5.897 -4.705 1.00 87.56 73 PRO A C 1
ATOM 570 O O . PRO A 1 73 ? -4.980 6.131 -3.499 1.00 87.56 73 PRO A O 1
ATOM 573 N N . LEU A 1 74 ? -3.992 5.131 -5.239 1.00 88.69 74 LEU A N 1
ATOM 574 C CA . LEU A 1 74 ? -2.951 4.492 -4.423 1.00 88.69 74 LEU A CA 1
ATOM 575 C C . LEU A 1 74 ? -2.017 5.504 -3.758 1.00 88.69 74 LEU A C 1
ATOM 577 O O . LEU A 1 74 ? -1.503 5.244 -2.671 1.00 88.69 74 LEU A O 1
ATOM 581 N N . ARG A 1 75 ? -1.784 6.656 -4.402 1.00 87.25 75 ARG A N 1
ATOM 582 C CA . ARG A 1 75 ? -0.997 7.743 -3.809 1.00 87.25 75 ARG A CA 1
ATOM 583 C C . ARG A 1 75 ? -1.700 8.310 -2.589 1.00 87.25 75 ARG A C 1
ATOM 585 O O . ARG A 1 75 ? -1.058 8.447 -1.559 1.00 87.25 75 ARG A O 1
ATOM 592 N N . GLN A 1 76 ? -2.999 8.563 -2.701 1.00 88.12 76 GLN A N 1
ATOM 593 C CA . GLN A 1 76 ? -3.799 9.062 -1.585 1.00 88.12 76 GLN A CA 1
ATOM 594 C C . GLN A 1 76 ? -3.828 8.052 -0.437 1.00 88.12 76 GLN A C 1
ATOM 596 O O . GLN A 1 76 ? -3.616 8.436 0.706 1.00 88.12 76 GLN A O 1
ATOM 601 N N . ALA A 1 77 ? -3.990 6.757 -0.731 1.00 90.38 77 ALA A N 1
ATOM 602 C CA . ALA A 1 77 ? -3.938 5.715 0.294 1.00 90.38 77 ALA A CA 1
ATOM 603 C C . ALA A 1 77 ? -2.578 5.655 1.007 1.00 90.38 77 ALA A C 1
ATOM 605 O O . ALA A 1 77 ? -2.515 5.519 2.228 1.00 90.38 77 ALA A O 1
ATOM 606 N N . TRP A 1 78 ? -1.485 5.795 0.254 1.00 88.75 78 TRP A N 1
ATOM 607 C CA . TRP A 1 78 ? -0.138 5.828 0.813 1.00 88.75 78 TRP A CA 1
ATOM 608 C C . TRP A 1 78 ? 0.119 7.068 1.668 1.00 88.75 78 TRP A C 1
ATOM 610 O O . TRP A 1 78 ? 0.611 6.930 2.783 1.00 88.75 78 TRP A O 1
ATOM 620 N N . GLU A 1 79 ? -0.234 8.254 1.173 1.00 87.75 79 GLU A N 1
ATOM 621 C CA . GLU A 1 79 ? -0.099 9.522 1.901 1.00 87.75 79 GLU A CA 1
ATOM 622 C C . GLU A 1 79 ? -0.957 9.520 3.171 1.00 87.75 79 GLU A C 1
ATOM 624 O O . GLU A 1 79 ? -0.496 9.953 4.225 1.00 87.75 79 GLU A O 1
ATOM 629 N N . TYR A 1 80 ? -2.165 8.955 3.098 1.00 89.75 80 TYR A N 1
ATOM 630 C CA . TYR A 1 80 ? -3.045 8.791 4.249 1.00 89.75 80 TYR A CA 1
ATOM 631 C C . TYR A 1 80 ? -2.440 7.850 5.296 1.00 89.75 80 TYR A C 1
ATOM 633 O O . TYR A 1 80 ? -2.346 8.223 6.461 1.00 89.75 80 TYR A O 1
ATOM 641 N N . HIS A 1 81 ? -1.949 6.670 4.893 1.00 88.81 81 HIS A N 1
ATOM 642 C CA . HIS A 1 81 ? -1.278 5.748 5.815 1.00 88.81 81 HIS A CA 1
ATOM 643 C C . HIS A 1 81 ? -0.006 6.363 6.420 1.00 88.81 81 HIS A C 1
ATOM 645 O O . HIS A 1 81 ? 0.243 6.214 7.612 1.00 88.81 81 HIS A O 1
ATOM 651 N N . ALA A 1 82 ? 0.773 7.099 5.624 1.00 86.06 82 ALA A N 1
ATOM 652 C CA . ALA A 1 82 ? 1.991 7.764 6.079 1.00 86.06 82 ALA A CA 1
ATOM 653 C C . ALA A 1 82 ? 1.736 8.880 7.108 1.00 86.06 82 ALA A C 1
ATOM 655 O O . ALA A 1 82 ? 2.661 9.263 7.822 1.00 86.06 82 ALA A O 1
ATOM 656 N N . GLY A 1 83 ? 0.500 9.382 7.202 1.00 85.12 83 GLY A N 1
ATOM 657 C CA . GLY A 1 83 ? 0.081 10.340 8.223 1.00 85.12 83 GLY A CA 1
ATOM 658 C C . GLY A 1 83 ? -0.093 9.742 9.623 1.00 85.12 83 GLY A C 1
ATOM 659 O O . GLY A 1 83 ? -0.173 10.500 10.587 1.00 85.12 83 GLY A O 1
ATOM 660 N N . PHE A 1 84 ? -0.138 8.413 9.763 1.00 84.62 84 PHE A N 1
ATOM 661 C CA . PHE A 1 84 ? -0.254 7.755 11.066 1.00 84.62 84 PHE A CA 1
ATOM 662 C C . PHE A 1 84 ? 1.118 7.596 11.731 1.00 84.62 84 PHE A C 1
ATOM 664 O O . PHE A 1 84 ? 2.079 7.154 11.103 1.00 84.62 84 PHE A O 1
ATOM 671 N N . GLU A 1 85 ? 1.198 7.880 13.034 1.00 78.69 85 GLU A N 1
ATOM 672 C CA . GLU A 1 85 ? 2.453 7.831 13.805 1.00 78.69 85 GLU A CA 1
ATOM 673 C C . GLU A 1 85 ? 3.145 6.455 13.742 1.00 78.69 85 GLU A C 1
ATOM 675 O O . GLU A 1 85 ? 4.368 6.374 13.612 1.00 78.69 85 GLU A O 1
ATOM 680 N N . GLY A 1 86 ? 2.361 5.370 13.741 1.00 79.88 86 GLY A N 1
ATOM 681 C CA . GLY A 1 86 ? 2.867 3.995 13.673 1.00 79.88 86 GLY A CA 1
ATOM 682 C C . GLY A 1 86 ? 3.414 3.572 12.303 1.00 79.88 86 GLY A C 1
ATOM 683 O O . GLY A 1 86 ? 4.034 2.517 12.192 1.00 79.88 86 GLY A O 1
ATOM 684 N N . TYR A 1 87 ? 3.242 4.363 11.239 1.00 82.38 87 TYR A N 1
ATOM 685 C CA . TYR A 1 87 ? 3.670 3.958 9.895 1.00 82.38 87 TYR A CA 1
ATOM 686 C C . TYR A 1 87 ? 5.193 3.777 9.787 1.00 82.38 87 TYR A C 1
ATOM 688 O O . TYR A 1 87 ? 5.676 2.750 9.302 1.00 82.38 87 TYR A O 1
ATOM 696 N N . LEU A 1 88 ? 5.969 4.761 10.253 1.00 76.06 88 LEU A N 1
ATOM 697 C CA . LEU A 1 88 ? 7.433 4.722 10.156 1.00 76.06 88 LEU A CA 1
ATOM 698 C C . LEU A 1 88 ? 8.078 3.830 11.217 1.00 76.06 88 LEU A C 1
ATOM 700 O O . LEU A 1 88 ? 9.083 3.186 10.924 1.00 76.06 88 LEU A O 1
ATOM 704 N N . PHE A 1 89 ? 7.534 3.826 12.434 1.00 74.56 89 PHE A N 1
ATOM 705 C CA . PHE A 1 89 ? 8.179 3.199 13.590 1.00 74.56 89 PHE A CA 1
ATOM 706 C C . PHE A 1 89 ? 7.683 1.787 13.878 1.00 74.56 89 PHE A C 1
ATOM 708 O O . PHE A 1 89 ? 8.451 0.997 14.420 1.00 74.56 89 PHE A O 1
ATOM 715 N N . ASP A 1 90 ? 6.461 1.451 13.457 1.00 79.25 90 ASP A N 1
ATOM 716 C CA . ASP A 1 90 ? 5.908 0.116 13.652 1.00 79.25 90 ASP A CA 1
ATOM 717 C C . ASP A 1 90 ? 5.762 -0.622 12.317 1.00 79.25 90 ASP A C 1
ATOM 719 O O . ASP A 1 90 ? 6.376 -1.664 12.084 1.00 79.25 90 ASP A O 1
ATOM 723 N N . PHE A 1 91 ? 4.996 -0.065 11.384 1.00 82.75 91 PHE A N 1
ATOM 724 C CA . PHE A 1 91 ? 4.640 -0.772 10.157 1.00 82.75 91 PHE A CA 1
ATOM 725 C C . PHE A 1 91 ? 5.857 -1.041 9.256 1.00 82.75 91 PHE A C 1
ATOM 727 O O . PHE A 1 91 ? 6.094 -2.178 8.843 1.00 82.75 91 PHE A O 1
ATOM 734 N N . CYS A 1 92 ? 6.675 -0.025 8.970 1.00 78.38 92 CYS A N 1
ATOM 735 C CA . CYS A 1 92 ? 7.862 -0.180 8.123 1.00 78.38 92 CYS A CA 1
ATOM 736 C C . CYS A 1 92 ? 8.869 -1.227 8.652 1.00 78.38 92 CYS A C 1
ATOM 738 O O . CYS A 1 92 ? 9.214 -2.139 7.896 1.00 78.38 92 CYS A O 1
ATOM 740 N N . PRO A 1 93 ? 9.339 -1.167 9.914 1.00 80.12 93 PRO A N 1
ATOM 741 C CA . PRO A 1 93 ? 10.315 -2.136 10.407 1.00 80.12 93 PRO A CA 1
ATOM 742 C C . PRO A 1 93 ? 9.714 -3.524 10.663 1.00 80.12 93 PRO A C 1
ATOM 744 O O . PRO A 1 93 ? 10.356 -4.512 10.314 1.00 80.12 93 PRO A O 1
ATOM 747 N N . TRP A 1 94 ? 8.498 -3.632 11.214 1.00 79.88 94 TRP A N 1
ATOM 748 C CA . TRP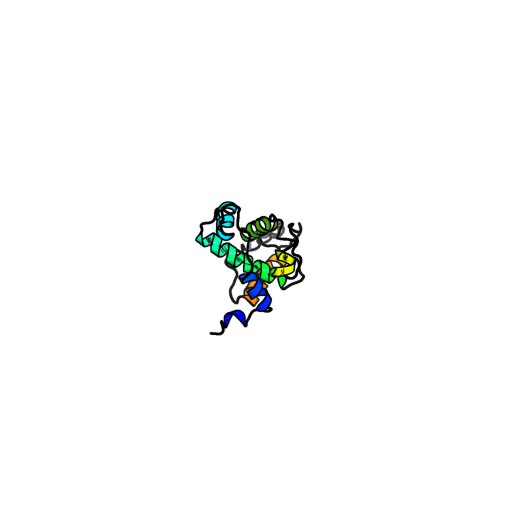 A 1 94 ? 7.941 -4.935 11.609 1.00 79.88 94 TRP A CA 1
ATOM 749 C C . TRP A 1 94 ? 7.232 -5.672 10.470 1.00 79.88 94 TRP A C 1
ATOM 751 O O . TRP A 1 94 ? 7.256 -6.901 10.437 1.00 79.88 94 TRP A O 1
ATOM 761 N N . VAL A 1 95 ? 6.612 -4.953 9.527 1.00 81.62 95 VAL A N 1
ATOM 762 C CA . VAL A 1 95 ? 5.832 -5.559 8.431 1.00 81.62 95 VAL A CA 1
ATOM 763 C C . VAL A 1 95 ? 6.603 -5.569 7.121 1.00 81.62 95 VAL A C 1
ATOM 765 O O . VAL A 1 95 ? 6.610 -6.590 6.429 1.00 81.62 95 VAL A O 1
ATOM 768 N N . LEU A 1 96 ? 7.283 -4.476 6.777 1.00 78.94 96 LEU A N 1
ATOM 769 C CA . LEU A 1 96 ? 8.018 -4.375 5.511 1.00 78.94 96 LEU A CA 1
ATOM 770 C C . LEU A 1 96 ? 9.497 -4.739 5.643 1.00 78.94 96 LEU A C 1
ATOM 772 O O . LEU A 1 96 ? 10.137 -4.963 4.621 1.00 78.94 96 LEU A O 1
ATOM 776 N N . GLU A 1 97 ? 10.042 -4.768 6.868 1.00 79.44 97 GLU A N 1
ATOM 777 C CA . GLU A 1 97 ? 11.488 -4.905 7.136 1.00 79.44 97 GLU A CA 1
ATOM 778 C C . GLU A 1 97 ? 12.354 -3.877 6.384 1.00 79.44 97 GLU A C 1
ATOM 780 O O . GLU A 1 97 ? 13.571 -4.016 6.249 1.00 79.44 97 GLU A O 1
ATOM 785 N N . ARG A 1 98 ? 11.729 -2.804 5.890 1.00 72.69 98 ARG A N 1
ATOM 786 C CA . ARG A 1 98 ? 12.360 -1.760 5.088 1.00 72.69 98 ARG A CA 1
ATOM 787 C C . ARG A 1 98 ? 11.723 -0.418 5.392 1.00 72.69 98 ARG A C 1
ATOM 789 O O . ARG A 1 98 ? 10.513 -0.302 5.564 1.00 72.69 98 ARG A O 1
ATOM 796 N N . HIS A 1 99 ? 12.553 0.619 5.391 1.00 69.19 99 HIS A N 1
ATOM 797 C CA . HIS A 1 99 ? 12.084 1.993 5.509 1.00 69.19 99 HIS A CA 1
ATOM 798 C C . HIS A 1 99 ? 11.544 2.472 4.162 1.00 69.19 99 HIS A C 1
ATOM 800 O O . HIS A 1 99 ? 12.314 2.719 3.230 1.00 69.19 99 HIS A O 1
ATOM 806 N N . LEU A 1 100 ? 10.226 2.639 4.071 1.00 72.62 100 LEU A N 1
ATOM 807 C CA . LEU A 1 100 ? 9.622 3.453 3.023 1.00 72.62 100 LEU A CA 1
ATOM 808 C C . LEU A 1 100 ? 9.563 4.905 3.518 1.00 72.62 100 LEU A C 1
ATOM 810 O O . LEU A 1 100 ? 9.111 5.144 4.638 1.00 72.62 100 LEU A O 1
ATOM 814 N N . PRO A 1 101 ? 9.997 5.891 2.716 1.00 67.00 101 PRO A N 1
ATOM 815 C CA . PRO A 1 101 ? 9.897 7.290 3.116 1.00 67.00 101 PRO A CA 1
ATOM 816 C C . PRO A 1 101 ? 8.426 7.673 3.341 1.00 67.00 101 PRO A C 1
ATOM 818 O O . PRO A 1 101 ? 7.576 7.303 2.544 1.00 67.00 101 PRO A O 1
ATOM 821 N N . ALA A 1 102 ? 8.116 8.428 4.398 1.00 60.84 102 ALA A N 1
ATOM 822 C CA . ALA A 1 102 ? 6.756 8.939 4.643 1.00 60.84 102 ALA A CA 1
ATOM 823 C C . ALA A 1 102 ? 6.374 10.112 3.723 1.00 60.84 102 ALA A C 1
ATOM 825 O O . ALA A 1 102 ? 5.229 10.546 3.703 1.00 60.84 102 ALA A O 1
ATOM 826 N N . VAL A 1 103 ? 7.340 10.647 2.971 1.00 58.44 103 VAL A N 1
ATOM 827 C CA . VAL A 1 103 ? 7.157 11.825 2.123 1.00 58.44 103 VAL A CA 1
ATOM 828 C C . VAL A 1 103 ? 7.401 11.432 0.667 1.00 58.44 103 VAL A C 1
ATOM 830 O O . VAL A 1 103 ? 8.383 10.728 0.388 1.00 58.44 103 VAL A O 1
ATOM 833 N N . PRO A 1 104 ? 6.573 11.890 -0.290 1.00 60.47 104 PRO A N 1
ATOM 834 C CA . PRO A 1 104 ? 6.871 11.722 -1.702 1.00 60.47 104 PRO A CA 1
ATOM 835 C C . PRO A 1 104 ? 8.225 12.356 -2.037 1.00 60.47 104 PRO A C 1
ATOM 837 O O . PRO A 1 104 ? 8.425 13.566 -1.963 1.00 60.47 104 PRO A O 1
ATOM 840 N N . VAL A 1 105 ? 9.169 11.520 -2.458 1.00 58.94 105 VAL A N 1
ATOM 841 C CA . VAL A 1 105 ? 10.391 11.935 -3.151 1.00 58.94 105 VAL A CA 1
ATOM 842 C C . VAL A 1 105 ? 9.979 12.733 -4.392 1.00 58.94 105 VAL A C 1
ATOM 844 O O . VAL A 1 105 ? 9.367 12.186 -5.308 1.00 58.94 105 VAL A O 1
ATOM 847 N N . SER A 1 106 ? 10.304 14.022 -4.436 1.00 50.91 106 SER A N 1
ATOM 848 C CA . SER A 1 106 ? 9.761 15.012 -5.386 1.00 50.91 106 SER A CA 1
ATOM 849 C C . SER A 1 106 ? 10.103 14.770 -6.868 1.00 50.91 106 SER A C 1
ATOM 851 O O . SER A 1 106 ? 9.797 15.604 -7.715 1.00 50.91 106 SER A O 1
ATOM 853 N N . LYS A 1 107 ? 10.792 13.671 -7.199 1.00 52.72 107 LYS A N 1
ATOM 854 C CA . LYS A 1 107 ? 11.311 13.362 -8.539 1.00 52.72 107 LYS A CA 1
ATOM 855 C C . LYS A 1 107 ? 11.220 11.872 -8.871 1.00 52.72 107 LYS A C 1
ATOM 857 O O . LYS A 1 107 ? 12.213 11.273 -9.281 1.00 52.72 107 LYS A O 1
ATOM 862 N N . ILE A 1 108 ? 10.052 11.252 -8.709 1.00 59.22 108 ILE A N 1
ATOM 863 C CA . ILE A 1 108 ? 9.830 9.970 -9.389 1.00 59.22 108 ILE A CA 1
ATOM 864 C C . ILE A 1 108 ? 9.556 10.239 -10.857 1.00 59.22 108 ILE A C 1
ATOM 866 O O . ILE A 1 108 ? 8.628 10.948 -11.233 1.00 59.22 108 ILE A O 1
ATOM 870 N N . THR A 1 109 ? 10.435 9.701 -11.690 1.00 63.66 109 THR A N 1
ATOM 871 C CA . THR A 1 109 ? 10.336 9.786 -13.137 1.00 63.66 109 THR A CA 1
ATOM 872 C C . THR A 1 109 ? 9.275 8.792 -13.619 1.00 63.66 109 THR A C 1
ATOM 874 O O . THR A 1 109 ? 9.171 7.682 -13.096 1.00 63.66 109 THR A O 1
ATOM 877 N N . ALA A 1 110 ? 8.494 9.163 -14.639 1.00 67.00 110 ALA A N 1
ATOM 878 C CA . ALA A 1 110 ? 7.556 8.265 -15.328 1.00 67.00 110 ALA A CA 1
ATOM 879 C C . ALA A 1 110 ? 8.093 6.827 -15.574 1.00 67.00 110 ALA A C 1
ATOM 881 O O . ALA A 1 110 ? 7.344 5.877 -15.335 1.00 67.00 110 ALA A O 1
ATOM 882 N N . PRO A 1 111 ? 9.373 6.613 -15.961 1.00 70.00 111 PRO A N 1
ATOM 883 C CA . PRO A 1 111 ? 9.937 5.266 -16.098 1.00 70.00 111 PRO A CA 1
ATOM 884 C C . PRO A 1 111 ? 9.971 4.434 -14.807 1.00 70.00 111 PRO A C 1
ATOM 886 O O . PRO A 1 111 ? 9.768 3.225 -14.876 1.00 70.00 111 PRO A O 1
ATOM 889 N N . ALA A 1 112 ? 10.174 5.032 -13.630 1.00 72.25 112 ALA A N 1
ATOM 890 C CA . ALA A 1 112 ? 10.193 4.286 -12.367 1.00 72.25 112 ALA A CA 1
ATOM 891 C C . ALA A 1 112 ? 8.795 3.757 -11.983 1.00 72.25 112 ALA A C 1
ATOM 893 O O . ALA A 1 112 ? 8.652 2.643 -11.472 1.00 72.25 112 ALA A O 1
ATOM 894 N N . TYR A 1 113 ? 7.743 4.519 -12.295 1.00 80.19 113 TYR A N 1
ATOM 895 C CA . TYR A 1 113 ? 6.367 4.051 -12.123 1.00 80.19 113 TYR A CA 1
ATOM 896 C C . TYR A 1 113 ? 5.988 2.980 -13.159 1.00 80.19 113 TYR A C 1
ATOM 898 O O . TYR A 1 113 ? 5.358 1.979 -12.815 1.00 80.19 113 TYR A O 1
ATOM 906 N N . ALA A 1 114 ? 6.428 3.132 -14.413 1.00 79.88 114 ALA A N 1
ATOM 907 C CA . ALA A 1 114 ? 6.229 2.116 -15.446 1.00 79.88 114 ALA A CA 1
ATOM 908 C C . ALA A 1 114 ? 6.883 0.773 -15.071 1.00 79.88 114 ALA A C 1
ATOM 910 O O . ALA A 1 114 ? 6.239 -0.268 -15.200 1.00 79.88 114 ALA A O 1
ATOM 911 N N . ALA A 1 115 ? 8.106 0.798 -14.530 1.00 80.81 115 ALA A N 1
ATOM 912 C CA . ALA A 1 115 ? 8.776 -0.395 -14.009 1.00 80.81 115 ALA A CA 1
ATOM 913 C C . ALA A 1 115 ? 7.963 -1.065 -12.888 1.00 80.81 115 ALA A C 1
ATOM 915 O O . ALA A 1 115 ? 7.775 -2.276 -12.899 1.00 80.81 115 ALA A O 1
ATOM 916 N N . THR A 1 116 ? 7.364 -0.274 -11.990 1.00 84.62 116 THR A N 1
ATOM 917 C CA . THR A 1 116 ? 6.511 -0.817 -10.920 1.00 84.62 116 THR A CA 1
ATOM 918 C C . THR A 1 116 ? 5.306 -1.592 -11.460 1.00 84.62 116 THR A C 1
ATOM 920 O O . THR A 1 116 ? 4.950 -2.630 -10.906 1.00 84.62 116 THR A O 1
ATOM 923 N N . ARG A 1 117 ? 4.696 -1.131 -12.558 1.00 84.75 117 ARG A N 1
ATOM 924 C CA . ARG A 1 117 ? 3.579 -1.837 -13.212 1.00 84.75 117 ARG A CA 1
ATOM 925 C C . ARG A 1 117 ? 4.020 -3.120 -13.920 1.00 84.75 117 ARG A C 1
ATOM 927 O O . ARG A 1 117 ? 3.235 -4.061 -13.987 1.00 84.75 117 ARG A O 1
ATOM 934 N N . ILE A 1 118 ? 5.246 -3.158 -14.445 1.00 84.69 118 ILE A N 1
ATOM 935 C CA . ILE A 1 118 ? 5.830 -4.372 -15.037 1.00 84.69 118 ILE A CA 1
ATOM 936 C C . ILE A 1 118 ? 6.055 -5.421 -13.946 1.00 84.69 118 ILE A C 1
ATOM 938 O O . ILE A 1 118 ? 5.620 -6.559 -14.105 1.00 84.69 118 ILE A O 1
ATOM 942 N N . ASP A 1 119 ? 6.643 -5.023 -12.819 1.00 85.38 119 ASP A N 1
ATOM 943 C CA . ASP A 1 119 ? 6.884 -5.937 -11.699 1.00 85.38 119 ASP A CA 1
ATOM 944 C C . ASP A 1 119 ? 5.576 -6.459 -11.101 1.00 85.38 119 ASP A C 1
ATOM 946 O O . ASP A 1 119 ? 5.482 -7.632 -10.760 1.00 85.38 119 ASP A O 1
ATOM 950 N N . TYR A 1 120 ? 4.529 -5.627 -11.049 1.00 88.06 120 TYR A N 1
ATOM 951 C CA . TYR A 1 120 ? 3.192 -6.085 -10.668 1.00 88.06 120 TYR A CA 1
ATOM 952 C C . TYR A 1 120 ? 2.739 -7.264 -11.537 1.00 88.06 120 TYR A C 1
ATOM 954 O O . TYR A 1 120 ? 2.305 -8.289 -11.018 1.00 88.06 120 TYR A O 1
ATOM 962 N N . ALA A 1 121 ? 2.847 -7.130 -12.861 1.00 86.12 121 ALA A N 1
ATOM 963 C CA . ALA A 1 121 ? 2.422 -8.179 -13.779 1.00 86.12 121 ALA A CA 1
ATOM 964 C C . ALA A 1 121 ? 3.289 -9.442 -13.664 1.00 86.12 121 ALA A C 1
ATOM 966 O O . ALA A 1 121 ? 2.769 -10.546 -13.821 1.00 86.12 121 ALA A O 1
ATOM 967 N N . ALA A 1 122 ? 4.581 -9.286 -13.364 1.00 85.50 122 ALA A N 1
ATOM 968 C CA . ALA A 1 122 ? 5.491 -10.403 -13.133 1.00 85.50 122 ALA A CA 1
ATOM 969 C C . ALA A 1 122 ? 5.145 -11.181 -11.851 1.00 85.50 122 ALA A C 1
ATOM 971 O O . ALA A 1 122 ? 5.093 -12.408 -11.885 1.00 85.50 122 ALA A O 1
ATOM 972 N N . GLU A 1 123 ? 4.856 -10.479 -10.753 1.00 86.75 123 GLU A N 1
ATOM 973 C CA . GLU A 1 123 ? 4.573 -11.083 -9.444 1.00 86.75 123 GLU A CA 1
ATOM 974 C C . GLU A 1 123 ? 3.154 -11.663 -9.356 1.00 86.75 123 GLU A C 1
ATOM 976 O O . GLU A 1 123 ? 2.957 -12.785 -8.892 1.00 86.75 123 GLU A O 1
ATOM 981 N N . PHE A 1 124 ? 2.146 -10.920 -9.822 1.00 85.50 124 PHE A N 1
ATOM 982 C CA . PHE A 1 124 ? 0.733 -11.291 -9.665 1.00 85.50 124 PHE A CA 1
ATOM 983 C C . PHE A 1 124 ? 0.137 -11.976 -10.903 1.00 85.50 124 PHE A C 1
ATOM 985 O O . PHE A 1 124 ? -1.014 -12.410 -10.874 1.00 85.50 124 PHE A O 1
ATOM 992 N N . GLY A 1 125 ? 0.894 -12.082 -12.002 1.00 82.38 125 GLY A N 1
ATOM 993 C CA . GLY A 1 125 ? 0.473 -12.767 -13.229 1.00 8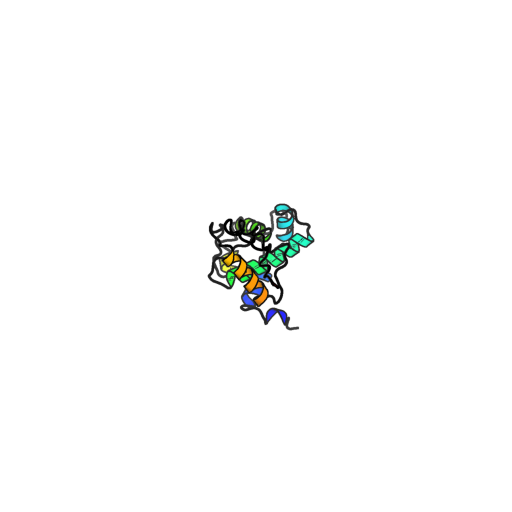2.38 125 GLY A CA 1
ATOM 994 C C . GLY A 1 125 ? -0.662 -12.083 -14.002 1.00 82.38 125 GLY A C 1
ATOM 995 O O . GLY A 1 125 ? -1.172 -12.657 -14.963 1.00 82.38 125 GLY A O 1
ATOM 996 N N . ALA A 1 126 ? -1.063 -10.876 -13.599 1.00 83.62 126 ALA A N 1
ATOM 997 C CA . ALA A 1 126 ? -2.133 -10.096 -14.211 1.00 83.62 126 ALA A CA 1
ATOM 998 C C . ALA A 1 126 ? -1.726 -8.619 -14.326 1.00 83.62 126 ALA A C 1
ATOM 1000 O O . ALA A 1 126 ? -0.974 -8.124 -13.484 1.00 83.62 126 ALA A O 1
ATOM 1001 N N . PRO A 1 127 ? -2.204 -7.888 -15.349 1.00 82.75 127 PRO A N 1
ATOM 1002 C CA . PRO A 1 127 ? -1.950 -6.459 -15.437 1.00 82.75 127 PRO A CA 1
ATOM 1003 C C . PRO A 1 127 ? -2.635 -5.716 -14.277 1.00 82.75 127 PRO A C 1
ATOM 1005 O O . PRO A 1 127 ? -3.740 -6.094 -13.879 1.00 82.75 127 PRO A O 1
ATOM 1008 N N . PRO A 1 128 ? -2.023 -4.639 -13.756 1.00 86.25 128 PRO A N 1
ATOM 1009 C CA . PRO A 1 128 ? -2.611 -3.879 -12.664 1.00 86.25 128 PRO A CA 1
ATOM 1010 C C . PRO A 1 128 ? -3.917 -3.195 -13.107 1.00 86.25 128 PRO A C 1
ATOM 1012 O O . PRO A 1 128 ? -3.967 -2.643 -14.216 1.00 86.25 128 PRO A O 1
ATOM 1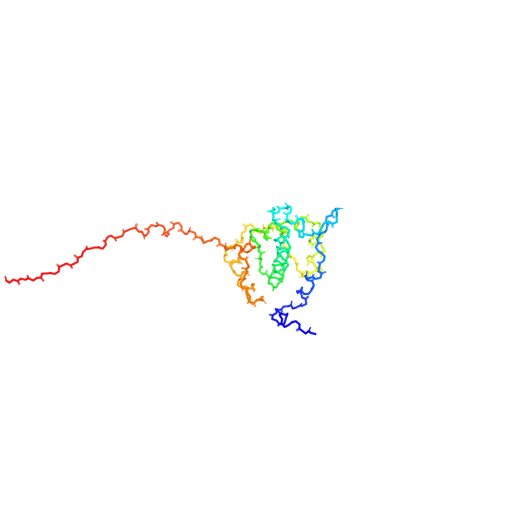015 N N . PRO A 1 129 ? -4.967 -3.193 -12.265 1.00 85.75 129 PRO A N 1
ATOM 1016 C CA . PRO A 1 129 ? -6.267 -2.644 -12.628 1.00 85.75 129 PRO A CA 1
ATOM 1017 C C . PRO A 1 129 ? -6.186 -1.130 -12.851 1.00 85.75 129 PRO A C 1
ATOM 1019 O O . PRO A 1 129 ? -5.808 -0.373 -11.959 1.00 85.75 129 PRO A O 1
ATOM 1022 N N . ALA A 1 130 ? -6.601 -0.687 -14.042 1.00 83.06 130 ALA A N 1
ATOM 1023 C CA . ALA A 1 130 ? -6.570 0.713 -14.468 1.00 83.06 130 ALA A CA 1
ATOM 1024 C C . ALA A 1 130 ? -7.211 1.738 -13.503 1.00 83.06 130 ALA A C 1
ATOM 1026 O O . ALA A 1 130 ? -6.626 2.815 -13.376 1.00 83.06 130 ALA A O 1
ATOM 1027 N N . PRO A 1 131 ? -8.347 1.470 -12.815 1.00 84.62 131 PRO A N 1
ATOM 1028 C CA . PRO A 1 131 ? -8.939 2.464 -11.911 1.00 84.62 131 PRO A CA 1
ATOM 1029 C C . PRO A 1 131 ? -8.046 2.806 -10.708 1.00 84.62 131 PRO A C 1
ATOM 1031 O O . PRO A 1 131 ? -8.066 3.940 -10.239 1.00 84.62 131 PRO A O 1
ATOM 1034 N N . PHE A 1 132 ? -7.222 1.864 -10.240 1.00 86.38 132 PHE A N 1
ATOM 1035 C CA . PHE A 1 132 ? -6.348 2.056 -9.075 1.00 86.38 132 PHE A CA 1
ATOM 1036 C C . PHE A 1 132 ? -4.892 2.325 -9.472 1.00 86.38 132 PHE A C 1
ATOM 1038 O O . PHE A 1 132 ? -4.174 3.044 -8.776 1.00 86.38 132 PHE A O 1
ATOM 1045 N N . TRP A 1 133 ? -4.475 1.794 -10.624 1.00 86.75 133 TRP A N 1
ATOM 1046 C CA . TRP A 1 133 ? -3.150 1.955 -11.215 1.00 86.75 133 TRP A CA 1
ATOM 1047 C C . TRP A 1 133 ? -3.247 2.716 -12.543 1.00 86.75 133 TRP A C 1
ATOM 1049 O O . TRP A 1 133 ? -3.172 2.096 -13.616 1.00 86.75 133 TRP A O 1
ATOM 1059 N N . PRO A 1 134 ? -3.420 4.051 -12.501 1.00 82.31 134 PRO A N 1
ATOM 1060 C CA . PRO A 1 134 ? -3.529 4.845 -13.717 1.00 82.31 134 PRO A CA 1
ATOM 1061 C C . PRO A 1 134 ? -2.276 4.669 -14.576 1.00 82.31 134 PRO A C 1
ATOM 1063 O O . PRO A 1 134 ? -1.171 4.507 -14.063 1.00 82.31 134 PRO A O 1
ATOM 1066 N N . ALA A 1 135 ? -2.422 4.701 -15.900 1.00 75.62 135 ALA A N 1
ATOM 1067 C CA . ALA A 1 135 ? -1.248 4.717 -16.762 1.00 75.62 135 ALA A CA 1
ATOM 1068 C C . ALA A 1 135 ? -0.416 5.982 -16.476 1.00 75.62 135 ALA A C 1
ATOM 1070 O O . ALA A 1 135 ? -1.006 7.043 -16.257 1.00 75.62 135 ALA A O 1
ATOM 1071 N N . PRO A 1 136 ? 0.931 5.906 -16.477 1.00 68.12 136 PRO A N 1
ATOM 1072 C CA . PRO A 1 136 ? 1.723 7.128 -16.501 1.00 68.12 136 PRO A CA 1
ATOM 1073 C C . PRO A 1 136 ? 1.293 7.915 -17.740 1.00 68.12 136 PRO A C 1
ATOM 1075 O O . PRO A 1 136 ? 1.181 7.322 -18.817 1.00 68.12 136 PRO A O 1
ATOM 1078 N N . GLU A 1 137 ? 1.008 9.210 -17.587 1.00 60.09 137 GLU A N 1
ATOM 1079 C CA . GLU A 1 137 ? 0.649 10.038 -18.736 1.00 60.09 137 GLU A CA 1
ATOM 1080 C C . GLU A 1 137 ? 1.713 9.854 -19.826 1.00 60.09 137 GLU A C 1
ATOM 1082 O O . GLU A 1 137 ? 2.915 9.889 -19.518 1.00 60.09 137 GLU A O 1
ATOM 1087 N N . PRO A 1 138 ? 1.316 9.618 -21.091 1.00 53.47 138 PRO A N 1
ATOM 1088 C CA . PRO A 1 138 ? 2.279 9.678 -22.168 1.00 53.47 138 PRO A CA 1
ATOM 1089 C C . PRO A 1 138 ? 2.883 11.076 -22.113 1.00 53.47 138 PRO A C 1
ATOM 1091 O O . PRO A 1 138 ? 2.165 12.075 -22.152 1.00 53.47 138 PRO A O 1
ATOM 1094 N N . ARG A 1 139 ? 4.208 11.155 -21.978 1.00 46.28 139 ARG A N 1
ATOM 1095 C CA . ARG A 1 139 ? 4.914 12.418 -22.145 1.00 46.28 139 ARG A CA 1
ATOM 1096 C C . ARG A 1 139 ? 4.555 12.915 -23.542 1.00 46.28 139 ARG A C 1
ATOM 1098 O O . ARG A 1 139 ? 5.028 12.361 -24.529 1.00 46.28 139 ARG A O 1
ATOM 1105 N N . ILE A 1 140 ? 3.690 13.920 -23.633 1.00 46.81 140 ILE A N 1
ATOM 1106 C CA . ILE A 1 140 ? 3.526 14.666 -24.874 1.00 46.81 140 ILE A CA 1
ATOM 1107 C C . ILE A 1 140 ? 4.841 15.416 -25.029 1.00 46.81 140 ILE A C 1
ATOM 1109 O O . ILE A 1 140 ? 5.058 16.443 -24.389 1.00 46.81 140 ILE A O 1
ATOM 1113 N N . ASP A 1 141 ? 5.770 14.855 -25.798 1.00 44.84 141 ASP A N 1
ATOM 1114 C CA . ASP A 1 141 ? 6.968 15.577 -26.187 1.00 44.84 141 ASP A CA 1
ATOM 1115 C C . ASP A 1 141 ? 6.520 16.773 -27.037 1.00 44.84 141 ASP A C 1
ATOM 1117 O O . ASP A 1 141 ? 6.005 16.575 -28.142 1.00 44.84 141 ASP A O 1
ATOM 1121 N N . PRO A 1 142 ? 6.714 18.026 -26.580 1.00 50.78 142 PRO A N 1
ATOM 1122 C CA . PRO A 1 142 ? 6.279 19.203 -27.335 1.00 50.78 142 PRO A CA 1
ATOM 1123 C C . PRO A 1 142 ? 6.998 19.332 -28.691 1.00 50.78 142 PRO A C 1
ATOM 1125 O O . PRO A 1 142 ? 6.578 20.109 -29.540 1.00 50.78 142 PRO A O 1
ATOM 1128 N N . CYS A 1 143 ? 8.058 18.548 -28.918 1.00 51.69 143 CYS A N 1
ATOM 1129 C CA . CYS A 1 143 ? 8.795 18.483 -30.179 1.00 51.69 143 CYS A CA 1
ATOM 1130 C C . CYS A 1 143 ? 8.103 17.606 -31.248 1.00 51.69 143 CYS A C 1
ATOM 1132 O O . CYS A 1 143 ? 8.359 17.776 -32.436 1.00 51.69 143 CYS A O 1
ATOM 1134 N N . ALA A 1 144 ? 7.201 16.693 -30.866 1.00 49.81 144 ALA A N 1
ATOM 1135 C CA . ALA A 1 144 ? 6.541 15.784 -31.812 1.00 49.81 144 ALA A CA 1
ATOM 1136 C C . ALA A 1 144 ? 5.287 16.385 -32.482 1.00 49.81 144 ALA A C 1
ATOM 1138 O O . ALA A 1 144 ? 4.784 15.835 -33.459 1.00 49.81 144 ALA A O 1
ATOM 1139 N N . ALA A 1 145 ? 4.785 17.526 -31.996 1.00 44.88 145 ALA A N 1
ATOM 1140 C CA . ALA A 1 145 ? 3.526 18.116 -32.460 1.00 44.88 145 ALA A CA 1
ATOM 1141 C C . ALA A 1 145 ? 3.630 18.930 -33.769 1.00 44.88 145 ALA A C 1
ATOM 1143 O O . ALA A 1 145 ? 2.620 19.452 -34.232 1.00 44.88 145 ALA A O 1
ATOM 1144 N N . PHE A 1 146 ? 4.813 19.037 -34.391 1.00 44.41 146 PHE A N 1
ATOM 1145 C CA . PHE A 1 146 ? 5.019 19.832 -35.615 1.00 44.41 146 PHE A CA 1
ATOM 1146 C C . PHE A 1 146 ? 5.366 19.003 -36.863 1.00 44.41 146 PHE A C 1
ATOM 1148 O O . PHE A 1 146 ? 6.043 19.481 -37.768 1.00 44.41 146 PHE A O 1
ATOM 1155 N N . ALA A 1 147 ? 4.892 17.757 -36.939 1.00 49.31 147 ALA A N 1
ATOM 1156 C CA . ALA A 1 147 ? 5.055 16.903 -38.118 1.00 49.31 147 ALA A CA 1
ATOM 1157 C C . ALA A 1 147 ? 3.703 16.545 -38.762 1.00 49.31 147 ALA A C 1
ATOM 1159 O O . ALA A 1 147 ? 3.365 15.381 -38.945 1.00 49.31 147 ALA A O 1
ATOM 1160 N N . VAL A 1 148 ? 2.918 17.560 -39.120 1.00 50.41 148 VAL A N 1
ATOM 1161 C CA . VAL A 1 148 ? 1.882 17.454 -40.160 1.00 50.41 148 VAL A CA 1
ATOM 1162 C C . VAL A 1 148 ? 1.829 18.835 -40.823 1.00 50.41 148 VAL A C 1
ATOM 1164 O O . VAL A 1 148 ? 1.405 19.822 -40.241 1.00 50.41 148 VAL A O 1
ATOM 1167 N N . SER A 1 149 ? 2.449 19.048 -41.975 1.00 43.34 149 SER A N 1
ATOM 1168 C CA . SER A 1 149 ? 1.925 18.622 -43.267 1.00 43.34 149 SER A CA 1
ATOM 1169 C C . SER A 1 149 ? 3.027 18.738 -44.320 1.00 43.34 149 SER A C 1
ATOM 1171 O O . SER A 1 149 ? 3.637 19.796 -44.458 1.00 43.34 149 SER A O 1
ATOM 1173 N N . ALA A 1 150 ? 3.229 17.691 -45.113 1.00 47.47 150 ALA A N 1
ATOM 1174 C CA . ALA A 1 150 ? 3.857 17.809 -46.422 1.00 47.47 150 ALA A CA 1
ATOM 1175 C C . ALA A 1 150 ? 2.813 17.374 -47.459 1.00 47.47 150 ALA A C 1
ATOM 1177 O O . ALA A 1 150 ? 2.358 16.229 -47.390 1.00 47.47 150 ALA A O 1
ATOM 1178 N N . PRO A 1 151 ? 2.385 18.235 -48.399 1.00 46.56 151 PRO A N 1
ATOM 1179 C CA . PRO A 1 151 ? 1.611 17.759 -49.528 1.00 46.56 151 PRO A CA 1
ATOM 1180 C C . PRO A 1 151 ? 2.552 17.006 -50.473 1.00 46.56 151 PRO A C 1
ATOM 1182 O O . PRO A 1 151 ? 3.468 17.575 -51.064 1.00 46.56 151 PRO A O 1
ATOM 1185 N N . ALA A 1 152 ? 2.317 15.706 -50.609 1.00 51.88 152 ALA A N 1
ATOM 1186 C CA . ALA A 1 152 ? 2.799 14.923 -51.734 1.00 51.88 152 ALA A CA 1
ATOM 1187 C C . ALA A 1 152 ? 1.950 15.269 -52.958 1.00 51.88 152 ALA A C 1
ATOM 1189 O O . ALA A 1 152 ? 0.747 15.077 -52.856 1.00 51.88 152 ALA A O 1
ATOM 1190 N N . GLN A 1 153 ? 2.547 15.740 -54.062 1.00 48.41 153 GLN A N 1
ATOM 1191 C CA . GLN A 1 153 ? 2.153 15.506 -55.471 1.00 48.41 153 GLN A CA 1
ATOM 1192 C C . GLN A 1 153 ? 3.257 16.074 -56.383 1.00 48.41 153 GLN A C 1
ATOM 1194 O O . GLN A 1 153 ? 3.804 17.127 -56.084 1.00 48.41 153 GLN A O 1
ATOM 1199 N N . ALA A 1 154 ? 3.615 15.538 -57.544 1.00 46.09 154 ALA A N 1
ATOM 1200 C CA . ALA A 1 154 ? 3.458 14.239 -58.186 1.00 46.09 154 ALA A CA 1
ATOM 1201 C C . ALA A 1 154 ? 4.339 14.356 -59.444 1.00 46.09 154 ALA A C 1
ATOM 1203 O O . ALA A 1 154 ? 4.171 15.283 -60.237 1.00 46.09 154 ALA A O 1
ATOM 1204 N N . ALA A 1 155 ? 5.306 13.458 -59.619 1.00 49.88 155 ALA A N 1
ATOM 1205 C CA . ALA A 1 155 ? 6.049 13.363 -60.866 1.00 49.88 155 ALA A CA 1
ATOM 1206 C C . ALA A 1 155 ? 5.115 12.776 -61.931 1.00 49.88 155 ALA A C 1
ATOM 1208 O O . ALA A 1 155 ? 4.651 11.649 -61.780 1.00 49.88 155 ALA A O 1
ATOM 1209 N N . THR A 1 156 ? 4.838 13.527 -62.996 1.00 51.28 156 THR A N 1
ATOM 1210 C CA . THR A 1 156 ? 4.186 12.981 -64.193 1.00 51.28 156 THR A CA 1
ATOM 1211 C C . THR A 1 156 ? 5.192 13.054 -65.329 1.00 51.28 156 THR A C 1
ATOM 1213 O O . THR A 1 156 ? 5.585 14.137 -65.757 1.00 51.28 156 THR A O 1
ATOM 1216 N N . GLY A 1 157 ? 5.670 11.881 -65.742 1.00 47.66 157 GLY A N 1
ATOM 1217 C CA . GLY A 1 157 ? 6.513 11.716 -66.916 1.00 47.66 157 GLY A CA 1
ATOM 1218 C C . GLY A 1 157 ? 5.736 11.961 -68.210 1.00 47.66 157 GLY A C 1
ATOM 1219 O O . GLY A 1 157 ? 4.521 11.778 -68.274 1.00 47.66 157 GLY A O 1
ATOM 1220 N N . ALA A 1 158 ? 6.481 12.379 -69.230 1.00 55.72 158 ALA A N 1
ATOM 1221 C CA . ALA A 1 158 ? 6.057 12.490 -70.622 1.00 55.72 158 ALA A CA 1
ATOM 1222 C C . ALA A 1 158 ? 5.628 11.129 -71.216 1.00 55.72 158 ALA A C 1
ATOM 1224 O O . ALA A 1 158 ? 5.976 10.077 -70.671 1.00 55.72 158 ALA A O 1
ATOM 1225 N N . PRO A 1 159 ? 4.948 11.134 -72.376 1.00 57.31 159 PRO A N 1
ATOM 1226 C CA . PRO A 1 159 ? 5.717 10.866 -73.598 1.00 57.31 159 PRO A CA 1
ATOM 1227 C C . PRO A 1 159 ? 5.324 11.712 -74.827 1.00 57.31 159 PRO A C 1
ATOM 1229 O O . PRO A 1 159 ? 4.211 12.222 -74.939 1.00 57.31 159 PRO A O 1
ATOM 1232 N N . ALA A 1 160 ? 6.293 11.827 -75.741 1.00 47.06 160 ALA A N 1
ATOM 1233 C CA . ALA A 1 160 ? 6.215 12.432 -77.073 1.00 47.06 160 ALA A CA 1
ATOM 1234 C C . ALA A 1 160 ? 5.374 11.599 -78.064 1.00 47.06 160 ALA A C 1
ATOM 1236 O O . ALA A 1 160 ? 5.087 10.425 -77.805 1.00 47.06 160 ALA A O 1
ATOM 1237 N N . PRO A 1 161 ? 5.009 12.192 -79.210 1.00 63.84 161 PRO A N 1
ATOM 1238 C CA . PRO A 1 161 ? 5.629 11.743 -80.467 1.00 63.84 161 PRO A CA 1
ATOM 1239 C C . PRO A 1 161 ? 6.350 12.848 -81.252 1.00 63.84 161 PRO A C 1
ATOM 1241 O O . PRO A 1 161 ? 5.870 14.004 -81.253 1.00 63.84 161 PRO A O 1
#

Foldseek 3Di:
DPPVQLVQAPDSPLLVLLVPDQQDADPVRDGLLVVLCVQQVNDSVVSVVLSVVLSLLLSLCLVDPDQDAADDSSNSSLLVSLPDPCVQPPCQCPRSVHGHDSDPPPDDDLVRLVVSQVVSCSRRVDGDDCNNHPRRPPPPPVVVPPPDDDDDDDDDDDDDD

Secondary structure (DSSP, 8-state):
---TTSTTSS-HHHHHHHHH------TT---HHHHHHHHHT--HHHHHHHHHHHHHHHHHHHH-SS-----HHHHHHHHHHHTSTHIIIIIIIIIISS---SS--TT--HHHHHHHHHHHHHHHSSPPPTTTSPPPPP---TTGGG---------------

pLDDT: mean 76.29, std 15.79, range [35.34, 92.88]

Sequence (161 aa):
MRDTSLDRLSDPFLWARIQGAMLPIDESGRSFARQLGEVTGLAPDDAETLEAEYRRFLYLAALTPAPRQPLGPLRQAWEYHAGFEGYLFDFCPWVLERHLPAVPVSKITAPAYAATRIDYAAEFGAPPPAPFWPAPEPRIDPCAAFAVSAPAQAATGAPAP